Protein AF-B5U964-F1 (afdb_monomer)

pLDDT: mean 71.65, std 8.86, range [48.12, 84.31]

Organism: Vibrio cholerae (NCBI:txid666)

Secondary structure (DSSP, 8-state):
--SSHHHHHHHHTT---EEE-PPPHHHHHHHHHHHSSPPEEEEETTSS-EEEE---TT---EEEEPPP-

Sequence (69 aa):
APKHPWKALCTKLLCSGLTKAQLPESVAIQKTKKYAQEAEFWQHVGSKMNFVMVPGDSIKTLVTVFAVN

Mean predicted aligned error: 8.08 Å

Foldseek 3Di:
DDPDPVVVVCVVVVADQKDWDDDDPVVLVVVCVVQVAHWTKIDGPPDQWIWIFGDDDVDDDTDIDDHDD

Structure (m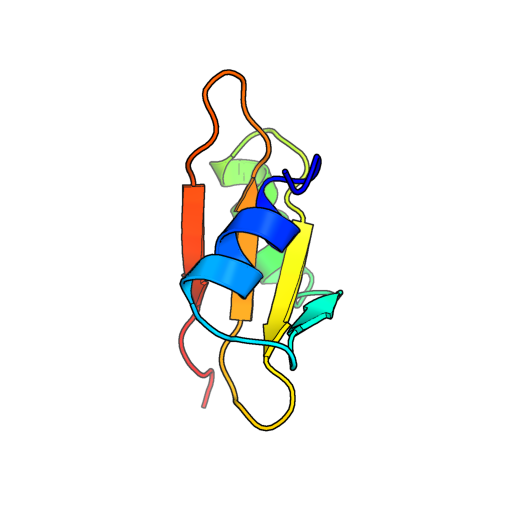mCIF, N/CA/C/O backbone):
data_AF-B5U964-F1
#
_entry.id   AF-B5U964-F1
#
loop_
_atom_site.group_PDB
_atom_site.id
_atom_site.type_symbol
_atom_site.label_atom_id
_atom_site.label_alt_id
_atom_site.label_comp_id
_atom_site.label_asym_id
_atom_site.label_entity_id
_atom_site.label_seq_id
_atom_site.pdbx_PDB_ins_code
_atom_site.Cartn_x
_atom_site.Cartn_y
_atom_site.Cartn_z
_atom_site.occupancy
_atom_site.B_iso_or_equiv
_atom_site.auth_seq_id
_atom_site.auth_comp_id
_atom_site.auth_asym_id
_atom_site.auth_atom_id
_atom_site.pdbx_PDB_model_num
ATOM 1 N N . ALA A 1 1 ? 13.844 3.155 -17.565 1.00 52.88 1 ALA A N 1
ATOM 2 C CA . ALA A 1 1 ? 13.490 2.527 -16.272 1.00 52.88 1 ALA A CA 1
ATOM 3 C C . ALA A 1 1 ? 12.514 3.428 -15.510 1.00 52.88 1 ALA A C 1
ATOM 5 O O . ALA A 1 1 ? 12.621 4.644 -15.663 1.00 52.88 1 ALA A O 1
ATOM 6 N N . PRO A 1 2 ? 11.546 2.885 -14.748 1.00 57.06 2 PRO A N 1
ATOM 7 C CA . PRO A 1 2 ? 10.617 3.701 -13.967 1.00 57.06 2 PRO A CA 1
ATOM 8 C C . PRO A 1 2 ? 11.384 4.577 -12.967 1.00 57.06 2 PRO A C 1
ATOM 10 O O . PRO A 1 2 ? 12.122 4.066 -12.134 1.00 57.06 2 PRO A O 1
ATOM 13 N N . LYS A 1 3 ? 11.205 5.901 -13.065 1.00 66.62 3 LYS A N 1
ATOM 14 C CA . LYS A 1 3 ? 11.876 6.897 -12.205 1.00 66.62 3 LYS A CA 1
ATOM 15 C C . LYS A 1 3 ? 11.348 6.907 -10.765 1.00 66.62 3 LYS A C 1
ATOM 17 O O . LYS A 1 3 ? 11.985 7.470 -9.888 1.00 66.62 3 LYS A O 1
ATOM 22 N N . HIS A 1 4 ? 10.179 6.304 -10.536 1.00 72.19 4 HIS A N 1
ATOM 23 C CA . HIS A 1 4 ? 9.527 6.279 -9.233 1.00 72.19 4 HIS A CA 1
ATOM 24 C C . HIS A 1 4 ? 9.680 4.895 -8.582 1.00 72.19 4 HIS A C 1
ATOM 26 O O . HIS A 1 4 ? 9.250 3.909 -9.198 1.00 72.19 4 HIS A O 1
ATOM 32 N N . PRO A 1 5 ? 10.202 4.798 -7.345 1.00 72.38 5 PRO A N 1
ATOM 33 C CA . PRO A 1 5 ? 10.428 3.523 -6.657 1.00 72.38 5 PRO A CA 1
ATOM 34 C C . PRO A 1 5 ? 9.172 2.648 -6.575 1.00 72.38 5 PRO A C 1
ATOM 36 O O . PRO A 1 5 ? 9.235 1.445 -6.816 1.00 72.38 5 PRO A O 1
ATOM 39 N N . TRP A 1 6 ? 8.008 3.262 -6.339 1.00 73.12 6 TRP A N 1
ATOM 40 C CA . TRP A 1 6 ? 6.718 2.561 -6.355 1.00 73.12 6 TRP A CA 1
ATOM 41 C C . TRP A 1 6 ? 6.359 1.962 -7.717 1.00 73.12 6 TRP A C 1
ATOM 43 O O . TRP A 1 6 ? 6.019 0.789 -7.793 1.00 73.12 6 TRP A O 1
ATOM 53 N N . LYS A 1 7 ? 6.501 2.720 -8.815 1.00 75.81 7 LYS A N 1
ATOM 54 C CA . LYS A 1 7 ? 6.235 2.190 -10.163 1.00 75.81 7 LYS A CA 1
ATOM 55 C C . LYS A 1 7 ? 7.172 1.026 -10.484 1.00 75.81 7 LYS A C 1
ATOM 57 O O . LYS A 1 7 ? 6.733 0.039 -11.057 1.00 75.81 7 LYS A O 1
ATOM 62 N N . ALA A 1 8 ? 8.435 1.111 -10.059 1.00 78.12 8 ALA A N 1
ATOM 63 C CA . ALA A 1 8 ? 9.386 0.011 -10.187 1.00 78.12 8 ALA A CA 1
ATOM 64 C C . ALA A 1 8 ? 8.943 -1.236 -9.404 1.00 78.12 8 ALA A C 1
ATOM 66 O O . ALA A 1 8 ? 9.044 -2.348 -9.923 1.00 78.12 8 ALA A O 1
ATOM 67 N N . LEU A 1 9 ? 8.430 -1.059 -8.182 1.00 74.12 9 LEU A N 1
ATOM 68 C CA . LEU A 1 9 ? 7.895 -2.148 -7.368 1.00 74.12 9 LEU A CA 1
ATOM 69 C C . LEU A 1 9 ? 6.643 -2.773 -7.997 1.00 74.12 9 LEU A C 1
ATOM 71 O O . LEU A 1 9 ? 6.604 -3.987 -8.159 1.00 74.12 9 LEU A O 1
ATOM 75 N N . CYS A 1 10 ? 5.664 -1.964 -8.406 1.00 75.06 10 CYS A N 1
ATOM 76 C CA . CYS A 1 10 ? 4.441 -2.438 -9.055 1.00 75.06 10 CYS A CA 1
ATOM 77 C C . CYS A 1 10 ? 4.746 -3.240 -10.324 1.00 75.06 10 CYS A C 1
ATOM 79 O O . CYS A 1 10 ? 4.185 -4.314 -10.517 1.00 75.06 10 CYS A O 1
ATOM 81 N N . THR A 1 11 ? 5.685 -2.770 -11.156 1.00 76.88 11 THR A N 1
ATOM 82 C CA . THR A 1 11 ? 6.148 -3.518 -12.333 1.00 76.88 11 THR A CA 1
ATOM 83 C C . THR A 1 11 ? 6.794 -4.851 -11.947 1.00 76.88 11 THR A C 1
ATOM 85 O O . THR A 1 11 ? 6.504 -5.857 -12.583 1.00 76.88 11 THR A O 1
ATOM 88 N N . LYS A 1 12 ? 7.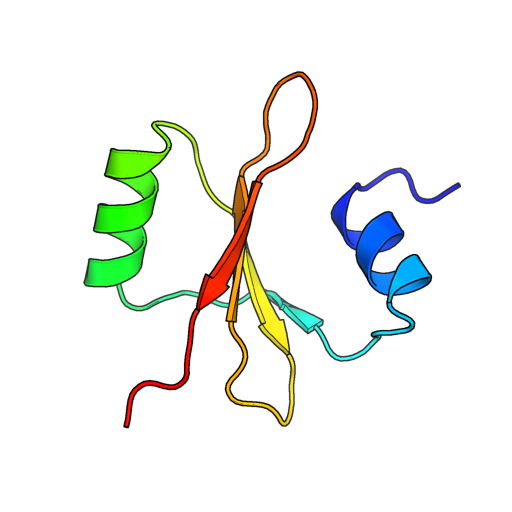630 -4.892 -10.898 1.00 74.06 12 LYS A N 1
ATOM 89 C CA . LYS A 1 12 ? 8.249 -6.143 -10.415 1.00 74.06 12 LYS A CA 1
ATOM 90 C C . LYS A 1 12 ? 7.236 -7.137 -9.845 1.00 74.06 12 LYS A C 1
ATOM 92 O O . LYS A 1 12 ? 7.417 -8.335 -10.014 1.00 74.06 12 LYS A O 1
ATOM 97 N N . LEU A 1 13 ? 6.203 -6.647 -9.165 1.00 71.19 13 LEU A N 1
ATOM 98 C CA . LEU A 1 13 ? 5.147 -7.466 -8.563 1.00 71.19 13 LEU A CA 1
ATOM 99 C C . LEU A 1 13 ? 3.985 -7.755 -9.529 1.00 71.19 13 LEU A C 1
ATOM 101 O O . LEU A 1 13 ? 3.000 -8.350 -9.107 1.00 71.19 13 LEU A O 1
ATOM 105 N N . LEU A 1 14 ? 4.080 -7.321 -10.796 1.00 71.81 14 LEU A N 1
ATOM 106 C CA . LEU A 1 14 ? 3.027 -7.444 -11.818 1.00 71.81 14 LEU A CA 1
ATOM 107 C C . LEU A 1 14 ? 1.657 -6.913 -11.349 1.00 71.81 14 LEU A C 1
ATOM 109 O O . LEU A 1 14 ? 0.610 -7.460 -11.682 1.00 71.81 14 LEU A O 1
ATOM 113 N N . CYS A 1 15 ? 1.661 -5.834 -10.565 1.00 70.25 15 CYS A N 1
ATOM 114 C CA . CYS A 1 15 ? 0.483 -5.336 -9.866 1.00 70.25 15 CYS A CA 1
ATOM 115 C C . CYS A 1 15 ? 0.060 -3.957 -10.397 1.00 70.25 15 CYS A C 1
ATOM 117 O O . CYS A 1 15 ? 0.722 -2.953 -10.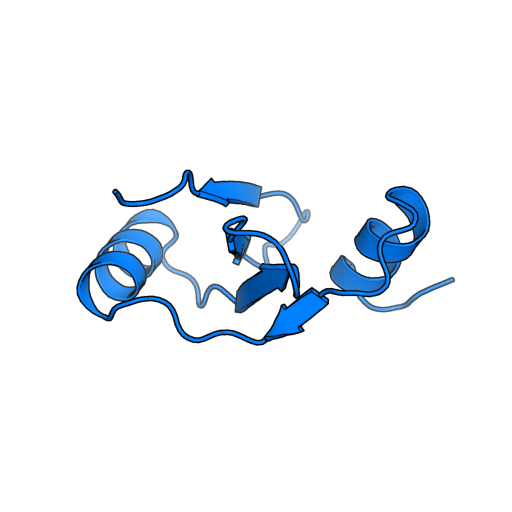131 1.00 70.25 15 CYS A O 1
ATOM 119 N N . SER A 1 16 ? -1.039 -3.900 -11.159 1.00 70.44 16 SER A N 1
ATOM 120 C CA . SER A 1 16 ? -1.578 -2.665 -11.761 1.00 70.44 16 SER A CA 1
ATOM 121 C C . SER A 1 16 ? -2.724 -2.023 -10.966 1.00 70.44 16 SER A C 1
ATOM 123 O O . SER A 1 16 ? -3.063 -0.870 -11.217 1.00 70.44 16 SER A O 1
ATOM 125 N N . GLY A 1 17 ? -3.302 -2.734 -9.994 1.00 78.38 17 GLY A N 1
ATOM 126 C CA . GLY A 1 17 ? -4.510 -2.328 -9.269 1.00 78.38 17 GLY A CA 1
ATOM 127 C C . GLY A 1 17 ? -4.280 -1.469 -8.023 1.00 78.38 17 GLY A C 1
ATOM 128 O O . GLY A 1 17 ? -5.092 -1.528 -7.112 1.00 78.38 17 GLY A O 1
ATOM 129 N N . LEU A 1 18 ? -3.179 -0.724 -7.907 1.00 78.50 18 LEU A N 1
ATOM 130 C CA . LEU A 1 18 ? -2.863 0.046 -6.693 1.00 78.50 18 LEU A CA 1
ATOM 131 C C . LEU A 1 18 ? -3.246 1.524 -6.839 1.00 78.50 18 LEU A C 1
ATOM 1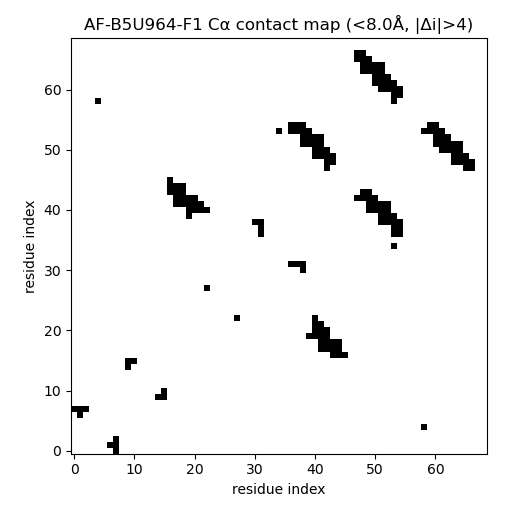33 O O . LEU A 1 18 ? -2.794 2.197 -7.765 1.00 78.50 18 LEU A O 1
ATOM 137 N N . THR A 1 19 ? -4.008 2.052 -5.881 1.00 84.31 19 THR A N 1
ATOM 138 C CA . THR A 1 19 ? -4.413 3.466 -5.818 1.00 84.31 19 THR A CA 1
ATOM 139 C C . THR A 1 19 ? -3.898 4.125 -4.544 1.00 84.31 19 THR A C 1
ATOM 141 O O . THR A 1 19 ? -3.729 3.454 -3.523 1.00 84.31 19 THR A O 1
ATOM 144 N N . LYS A 1 20 ? -3.647 5.444 -4.581 1.00 81.88 20 LYS A N 1
ATOM 145 C CA . LYS A 1 20 ? -3.388 6.198 -3.346 1.00 81.88 20 LYS A CA 1
ATOM 146 C C . LYS A 1 20 ? -4.602 6.075 -2.435 1.00 81.88 20 LYS A C 1
ATOM 148 O O . LYS A 1 20 ? -5.737 6.141 -2.903 1.00 81.88 20 LYS A O 1
ATOM 153 N N . ALA A 1 21 ? -4.342 5.892 -1.153 1.00 81.38 21 ALA A N 1
ATOM 154 C CA . ALA A 1 21 ? -5.363 5.785 -0.129 1.00 81.38 21 ALA A CA 1
ATOM 155 C C . ALA A 1 21 ? -5.026 6.733 1.018 1.00 81.38 21 ALA A C 1
ATOM 157 O O . ALA A 1 21 ? -3.871 7.104 1.211 1.00 81.38 21 ALA A O 1
ATOM 158 N N . GLN A 1 22 ? -6.033 7.112 1.793 1.00 79.25 22 GLN A N 1
ATOM 159 C CA . GLN A 1 22 ? -5.818 7.692 3.111 1.00 79.25 22 GLN A CA 1
ATOM 160 C C . GLN A 1 22 ? -6.054 6.583 4.130 1.00 79.25 22 GLN A C 1
ATOM 162 O O . GLN A 1 22 ? -7.089 5.919 4.098 1.00 79.25 22 GLN A O 1
ATOM 167 N N . LEU A 1 23 ? -5.077 6.342 5.004 1.00 74.19 23 LEU A N 1
ATOM 168 C CA . LEU A 1 23 ? -5.308 5.463 6.145 1.00 74.19 23 LEU A CA 1
ATOM 169 C C . LEU A 1 23 ? -6.158 6.185 7.195 1.00 74.19 23 LEU A C 1
ATOM 171 O O . LEU A 1 23 ? -6.136 7.418 7.247 1.00 74.19 23 LEU A O 1
ATOM 175 N N . PRO A 1 24 ? -6.849 5.435 8.074 1.00 78.69 24 PRO A N 1
ATOM 176 C CA . PRO A 1 24 ? -7.453 6.013 9.264 1.00 78.69 24 PRO A CA 1
ATOM 177 C C . PRO A 1 24 ? -6.437 6.867 10.024 1.00 78.69 24 PRO A C 1
ATOM 179 O O . PRO A 1 24 ? -5.276 6.476 10.178 1.00 78.69 24 PRO A O 1
ATOM 182 N N . GLU A 1 25 ? -6.884 8.018 10.515 1.00 78.19 25 GLU A N 1
ATOM 183 C CA . GLU A 1 25 ? -6.033 9.037 11.134 1.00 78.19 25 GLU A CA 1
ATOM 184 C C . GLU A 1 25 ? -5.169 8.472 12.271 1.00 78.19 25 GLU A C 1
ATOM 186 O O . GLU A 1 25 ? -3.973 8.746 12.350 1.00 78.19 25 GLU A O 1
ATOM 191 N N . SER A 1 26 ? -5.733 7.587 13.096 1.00 78.19 26 SER A N 1
ATOM 192 C CA . SER A 1 26 ? -5.011 6.908 14.177 1.00 78.19 26 SER A CA 1
ATOM 193 C C . SER A 1 26 ? -3.800 6.111 13.676 1.00 78.19 26 SER A C 1
ATOM 195 O O . SER A 1 26 ? -2.729 6.150 14.286 1.00 78.19 26 SER A O 1
ATOM 197 N N . VAL A 1 27 ? -3.941 5.425 12.540 1.00 76.06 27 V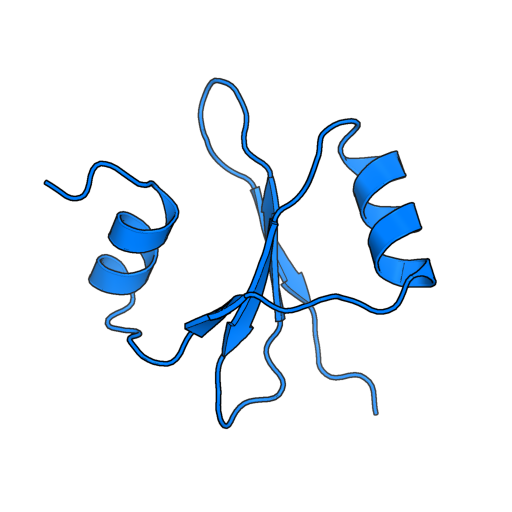AL A N 1
ATOM 198 C CA . VAL A 1 27 ? -2.867 4.655 11.908 1.00 76.06 27 VAL A CA 1
ATOM 199 C C . VAL A 1 27 ? -1.869 5.595 11.246 1.00 76.06 27 VAL A C 1
ATOM 201 O O . VAL A 1 27 ? -0.665 5.400 11.407 1.00 76.06 27 VAL A O 1
ATOM 204 N N . ALA A 1 28 ? -2.340 6.634 10.552 1.00 75.25 28 ALA A N 1
ATOM 205 C CA . ALA A 1 28 ? -1.473 7.639 9.946 1.00 75.25 28 ALA A CA 1
ATOM 206 C C . ALA A 1 28 ? -0.573 8.301 11.005 1.00 75.25 28 ALA A C 1
ATOM 208 O O . ALA A 1 28 ? 0.646 8.279 10.859 1.00 75.25 28 ALA A O 1
ATOM 209 N N . ILE A 1 29 ? -1.137 8.755 12.129 1.00 78.19 29 ILE A N 1
ATOM 210 C CA . ILE A 1 29 ? -0.398 9.366 13.246 1.00 78.19 29 ILE A CA 1
ATOM 211 C C . ILE A 1 29 ? 0.637 8.398 13.830 1.00 78.19 29 ILE A C 1
ATOM 213 O O . ILE A 1 29 ? 1.784 8.785 14.064 1.00 78.19 29 ILE A O 1
ATOM 217 N N . GLN A 1 30 ? 0.269 7.133 14.063 1.00 76.38 30 GLN A N 1
ATOM 218 C CA . GLN A 1 30 ? 1.206 6.127 14.576 1.00 76.38 30 GLN A CA 1
ATOM 219 C C . GLN A 1 30 ? 2.371 5.879 13.613 1.00 76.38 30 GLN A C 1
ATOM 221 O O . GLN A 1 30 ? 3.516 5.735 14.046 1.00 76.38 30 GLN A O 1
ATOM 226 N N . LYS A 1 31 ? 2.095 5.830 12.306 1.00 74.69 31 LYS A N 1
ATOM 227 C CA . LYS A 1 31 ? 3.119 5.626 11.276 1.00 74.69 31 LYS A CA 1
ATOM 228 C C . LYS A 1 31 ? 4.017 6.858 11.159 1.00 74.69 31 LYS A C 1
ATOM 230 O O . LYS A 1 31 ? 5.231 6.693 11.198 1.00 74.69 31 LYS A O 1
ATOM 235 N N . THR A 1 32 ? 3.462 8.067 11.143 1.00 73.31 32 THR A N 1
ATOM 236 C CA . THR A 1 32 ? 4.239 9.316 11.133 1.00 73.31 32 THR A CA 1
ATOM 237 C C . THR A 1 32 ? 5.158 9.415 12.350 1.00 73.31 32 THR A C 1
ATOM 239 O O . THR A 1 32 ? 6.343 9.694 12.196 1.00 73.31 32 THR A O 1
ATOM 242 N N . LYS A 1 33 ? 4.668 9.086 13.555 1.00 77.75 33 LYS A N 1
ATOM 243 C CA . LYS A 1 33 ? 5.509 9.031 14.765 1.00 77.75 33 LYS A CA 1
ATOM 244 C C . LYS A 1 33 ? 6.631 7.996 14.662 1.00 77.75 33 LYS A C 1
ATOM 246 O O . LYS A 1 33 ? 7.731 8.249 15.135 1.00 77.75 33 LYS A O 1
ATOM 251 N N . LYS A 1 34 ? 6.359 6.833 14.062 1.00 79.19 34 LYS A N 1
ATOM 252 C CA . LYS A 1 34 ? 7.336 5.745 13.924 1.00 79.19 34 LYS A CA 1
ATOM 253 C C . LYS A 1 34 ? 8.449 6.065 12.927 1.00 79.19 34 LYS A C 1
ATOM 255 O O . LYS A 1 34 ? 9.579 5.639 13.144 1.00 79.19 34 LYS A O 1
ATOM 260 N N . TYR A 1 35 ? 8.118 6.742 11.831 1.00 72.75 35 TYR A N 1
ATOM 261 C CA . TYR A 1 35 ? 9.043 6.942 10.715 1.00 72.75 35 TYR A CA 1
ATOM 262 C C . TYR A 1 35 ? 9.630 8.354 10.637 1.00 72.75 35 TYR A C 1
ATOM 264 O O . TYR A 1 35 ? 10.565 8.551 9.871 1.00 72.75 35 TYR A O 1
ATOM 272 N N . ALA A 1 36 ? 9.117 9.316 11.417 1.00 71.56 36 ALA A N 1
ATOM 273 C CA . ALA A 1 36 ? 9.561 10.718 11.458 1.00 71.56 36 ALA A CA 1
ATOM 274 C C . ALA A 1 36 ? 9.588 11.434 10.085 1.00 71.56 36 ALA A C 1
ATOM 276 O O . ALA A 1 36 ? 10.161 12.512 9.952 1.00 71.56 36 ALA A O 1
ATOM 277 N N . GLN A 1 37 ? 8.959 10.837 9.071 1.00 71.88 37 GLN A N 1
ATOM 278 C CA . GLN A 1 37 ? 8.911 11.276 7.680 1.00 71.88 37 GLN A CA 1
ATOM 279 C C . GLN A 1 37 ? 7.496 11.065 7.137 1.00 71.88 37 GLN A C 1
ATOM 281 O O . GLN A 1 37 ? 6.766 10.185 7.610 1.00 71.88 37 GLN A O 1
ATOM 286 N N . GLU A 1 38 ? 7.108 11.866 6.142 1.00 73.69 38 GLU A N 1
ATOM 287 C CA . GLU A 1 38 ? 5.823 11.698 5.466 1.00 73.69 38 GLU A CA 1
ATOM 288 C C . GLU A 1 38 ? 5.781 10.356 4.732 1.00 73.69 38 GLU A C 1
ATOM 290 O O . GLU A 1 38 ? 6.586 10.079 3.845 1.00 73.69 38 GLU A O 1
ATOM 295 N N . ALA A 1 39 ? 4.831 9.508 5.124 1.00 76.88 39 ALA A N 1
ATOM 296 C CA . ALA A 1 39 ? 4.597 8.225 4.486 1.00 76.88 39 ALA A CA 1
ATOM 297 C C . ALA A 1 39 ? 3.502 8.349 3.419 1.00 76.88 39 ALA A C 1
ATOM 299 O O . ALA A 1 39 ? 2.452 8.948 3.651 1.00 76.88 39 ALA A O 1
ATOM 300 N N . GLU A 1 40 ? 3.715 7.722 2.267 1.00 80.25 40 GLU A N 1
ATOM 301 C CA . GLU A 1 40 ? 2.684 7.532 1.258 1.00 80.25 40 GLU A CA 1
ATOM 302 C C . GLU A 1 40 ? 1.896 6.250 1.526 1.00 80.25 40 GLU A C 1
ATOM 304 O O . GLU A 1 40 ? 2.459 5.185 1.797 1.00 80.25 40 GLU A O 1
ATOM 309 N N . PHE A 1 41 ? 0.577 6.341 1.395 1.00 81.19 41 PHE A N 1
ATOM 310 C CA . PHE A 1 41 ? -0.338 5.240 1.657 1.00 81.19 41 PHE A CA 1
ATOM 311 C C . PHE A 1 41 ? -1.027 4.797 0.369 1.00 81.19 41 PHE A C 1
ATOM 313 O O . PHE A 1 41 ? -1.518 5.612 -0.416 1.00 81.19 41 PHE A O 1
ATOM 320 N N . TRP A 1 42 ? -1.055 3.486 0.152 1.00 82.31 42 TRP A N 1
ATOM 321 C CA . TRP A 1 42 ? -1.569 2.871 -1.064 1.00 82.31 42 TRP A CA 1
ATOM 322 C C . TRP A 1 42 ? -2.412 1.646 -0.724 1.00 82.31 42 TRP A C 1
ATOM 324 O O . TRP A 1 42 ? -2.090 0.902 0.200 1.00 82.31 42 TRP A O 1
ATOM 334 N N . GLN A 1 43 ? -3.467 1.403 -1.492 1.00 82.00 43 GLN A N 1
ATOM 335 C CA . GLN A 1 43 ? -4.336 0.240 -1.336 1.00 82.00 43 GLN A CA 1
ATOM 336 C C . GLN A 1 43 ? -4.442 -0.510 -2.657 1.00 82.00 43 GLN A C 1
ATOM 338 O O . GLN A 1 43 ? -4.505 0.101 -3.725 1.00 82.00 43 GLN A O 1
ATOM 343 N N . HIS A 1 44 ? -4.465 -1.840 -2.588 1.00 82.38 44 HIS A N 1
ATOM 344 C CA . HIS A 1 44 ? -4.743 -2.662 -3.761 1.00 82.38 44 HIS A CA 1
ATOM 345 C C . HIS A 1 44 ? -6.253 -2.824 -3.950 1.00 82.38 44 HIS A C 1
ATOM 347 O O . HIS A 1 44 ? -6.926 -3.447 -3.123 1.00 82.38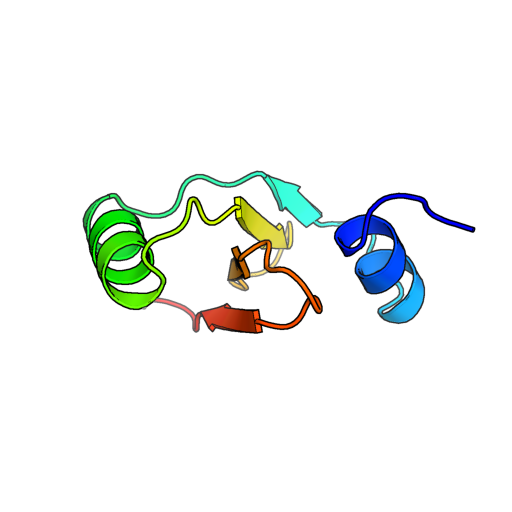 44 HIS A O 1
ATOM 353 N N . VAL A 1 45 ? -6.763 -2.285 -5.055 1.00 78.62 45 VAL A N 1
ATOM 354 C CA . VAL A 1 45 ? -8.163 -2.330 -5.482 1.00 78.62 45 VAL A CA 1
ATOM 355 C C . VAL A 1 45 ? -8.634 -3.778 -5.576 1.00 78.62 45 VAL A C 1
ATOM 357 O O . VAL A 1 45 ? -7.948 -4.647 -6.107 1.00 78.62 45 VAL A O 1
ATOM 360 N N . GLY A 1 46 ? -9.809 -4.055 -5.015 1.00 75.00 46 GLY A N 1
ATOM 361 C CA . GLY A 1 46 ? -10.363 -5.411 -4.966 1.00 75.00 46 GLY A CA 1
ATOM 362 C C . GLY A 1 46 ? -9.734 -6.313 -3.899 1.00 75.00 46 GLY A C 1
ATOM 363 O O . GLY A 1 46 ? -10.115 -7.473 -3.790 1.00 75.00 46 GLY A O 1
ATOM 364 N N . SER A 1 47 ? -8.813 -5.800 -3.075 1.00 72.62 47 SER A N 1
ATOM 365 C CA . SER A 1 47 ? -8.293 -6.505 -1.900 1.00 72.62 47 SER A CA 1
ATOM 366 C C . SER A 1 47 ? -8.372 -5.637 -0.639 1.00 72.62 47 SER A C 1
ATOM 368 O O . SER A 1 47 ? -8.481 -4.413 -0.709 1.00 72.62 47 SER A O 1
ATOM 370 N N . LYS A 1 48 ? -8.248 -6.265 0.535 1.00 71.62 48 LYS A N 1
ATOM 371 C CA . LYS A 1 48 ? -8.103 -5.562 1.823 1.00 71.62 48 LYS A CA 1
ATOM 372 C C . LYS A 1 48 ? -6.642 -5.196 2.152 1.00 71.62 48 LYS A C 1
ATOM 374 O O . LYS A 1 48 ? -6.340 -4.860 3.294 1.00 71.62 48 LYS A O 1
ATOM 379 N N . MET A 1 49 ? -5.723 -5.296 1.186 1.00 75.75 49 MET A N 1
ATOM 380 C CA . MET A 1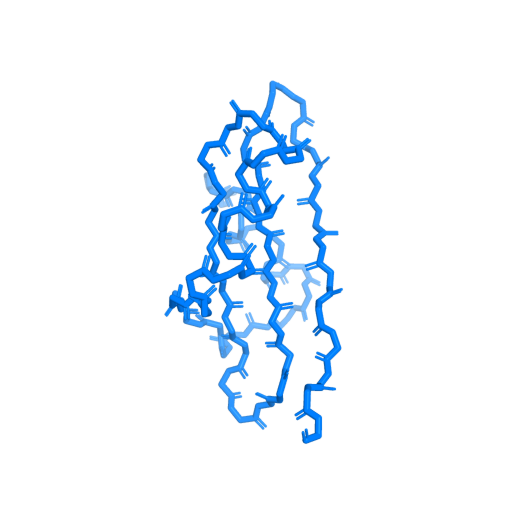 49 ? -4.296 -5.050 1.410 1.00 75.75 49 MET A CA 1
ATOM 381 C C . MET A 1 49 ? -3.964 -3.559 1.343 1.00 75.75 49 MET A C 1
ATOM 383 O O . MET A 1 49 ? -4.245 -2.895 0.342 1.00 75.75 49 MET A O 1
ATOM 387 N N . ASN A 1 50 ? -3.302 -3.069 2.391 1.00 78.56 50 ASN A N 1
ATOM 388 C CA . ASN A 1 50 ? -2.810 -1.699 2.492 1.00 78.56 50 ASN A CA 1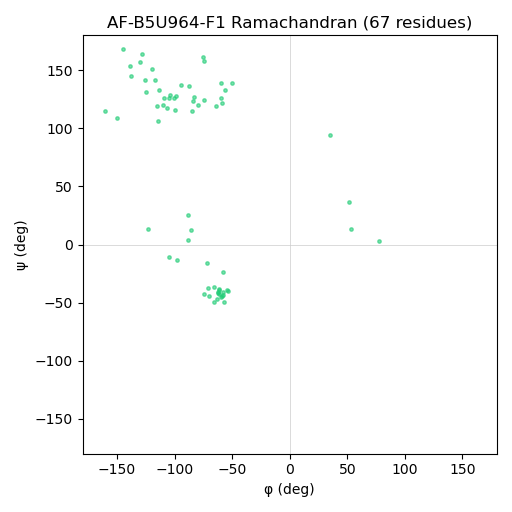
ATOM 389 C C . ASN A 1 50 ? -1.282 -1.685 2.597 1.00 78.56 50 ASN A C 1
ATOM 391 O O . ASN A 1 50 ? -0.677 -2.513 3.285 1.00 78.56 50 ASN A O 1
ATOM 395 N N . PHE A 1 51 ? -0.675 -0.706 1.938 1.00 77.06 51 PHE A N 1
ATOM 396 C CA . PHE A 1 51 ? 0.762 -0.536 1.809 1.00 77.06 51 PHE A CA 1
ATOM 397 C C . PHE A 1 51 ? 1.163 0.852 2.292 1.00 77.06 51 PHE A C 1
ATOM 399 O O . PHE A 1 51 ? 0.579 1.861 1.896 1.00 77.06 51 PHE A O 1
ATOM 406 N N . VAL A 1 52 ? 2.189 0.893 3.137 1.00 77.38 52 VAL A N 1
ATOM 407 C CA . VAL A 1 52 ? 2.834 2.135 3.568 1.00 77.38 52 VAL A CA 1
ATOM 408 C C . VAL A 1 52 ? 4.214 2.200 2.935 1.00 77.38 52 VAL A C 1
ATOM 410 O O . VAL A 1 52 ? 5.005 1.264 3.089 1.00 77.38 52 VAL A O 1
ATOM 413 N N . MET A 1 53 ? 4.492 3.295 2.238 1.00 76.06 53 MET A N 1
ATOM 414 C CA . MET A 1 53 ? 5.776 3.594 1.622 1.00 76.06 53 MET A CA 1
ATOM 415 C C . MET A 1 53 ? 6.378 4.826 2.289 1.00 76.06 53 MET A C 1
ATOM 417 O O . MET A 1 53 ? 5.799 5.903 2.244 1.00 76.06 53 MET A O 1
ATOM 421 N N . VAL A 1 54 ? 7.554 4.666 2.890 1.00 75.50 54 VAL A N 1
ATOM 422 C CA . VAL A 1 54 ? 8.306 5.776 3.488 1.00 75.50 54 VAL A CA 1
ATOM 423 C C . VAL A 1 54 ? 9.501 6.092 2.582 1.00 75.50 54 VAL A C 1
ATOM 425 O O . VAL A 1 54 ? 10.334 5.201 2.369 1.00 75.50 54 VAL A O 1
ATOM 428 N N . PRO A 1 55 ? 9.585 7.301 2.002 1.00 68.25 55 PRO A N 1
ATOM 429 C CA . PRO A 1 55 ? 10.740 7.718 1.221 1.00 68.25 55 PRO A CA 1
ATOM 430 C C . PRO A 1 55 ? 11.914 8.029 2.161 1.00 68.25 55 PRO A C 1
ATOM 432 O O . PRO A 1 55 ? 11.788 8.851 3.057 1.00 68.25 55 PRO A O 1
ATOM 435 N N . GLY A 1 56 ? 13.059 7.379 1.947 1.00 66.75 56 GLY A N 1
ATOM 436 C CA . GLY A 1 56 ? 14.298 7.634 2.690 1.00 66.75 56 GLY A CA 1
ATOM 437 C C . GLY A 1 56 ? 15.530 7.468 1.799 1.00 66.75 56 GLY A C 1
ATOM 438 O O . GLY A 1 56 ? 15.420 6.920 0.699 1.00 66.75 56 GLY A O 1
ATOM 439 N N . ASP A 1 57 ? 16.693 7.906 2.289 1.00 59.22 57 ASP A N 1
ATOM 440 C CA . ASP A 1 57 ? 17.920 8.141 1.500 1.00 59.22 57 ASP A CA 1
ATOM 441 C C . ASP A 1 57 ? 18.457 6.925 0.722 1.00 59.22 57 ASP A C 1
ATOM 443 O O . ASP A 1 57 ? 19.134 7.083 -0.291 1.00 59.22 57 ASP A O 1
ATOM 447 N N . SER A 1 58 ? 18.128 5.701 1.143 1.00 56.53 58 SER A N 1
ATOM 448 C CA . SER A 1 58 ? 18.529 4.454 0.468 1.00 56.53 58 SER A CA 1
ATOM 449 C C . SER A 1 58 ? 17.353 3.546 0.065 1.00 56.53 58 SER A C 1
ATOM 451 O O . SER A 1 58 ? 17.565 2.394 -0.306 1.00 56.53 58 SER A O 1
ATOM 453 N N . ILE A 1 59 ? 16.118 4.075 0.108 1.00 58.12 59 ILE A N 1
ATOM 454 C CA . ILE A 1 59 ? 14.814 3.427 -0.145 1.00 58.12 59 ILE A CA 1
ATOM 455 C C . ILE A 1 59 ? 14.749 1.967 0.313 1.00 58.12 59 ILE A C 1
ATOM 457 O O . ILE A 1 59 ? 14.983 1.081 -0.502 1.00 58.12 59 ILE A O 1
ATOM 461 N N . LYS A 1 60 ? 14.257 1.715 1.534 1.00 61.19 60 LYS A N 1
ATOM 462 C CA . LYS A 1 60 ? 13.308 0.622 1.841 1.00 61.19 60 LYS A CA 1
ATOM 463 C C . LYS A 1 60 ? 12.603 0.912 3.162 1.00 61.19 60 LYS A C 1
ATOM 465 O O . LYS A 1 60 ? 13.212 0.796 4.214 1.00 61.19 60 LYS A O 1
ATOM 470 N N . THR A 1 61 ? 11.294 1.132 3.131 1.00 55.62 61 THR A N 1
ATOM 471 C CA . THR A 1 61 ? 10.402 0.441 4.073 1.00 55.62 61 THR A CA 1
ATOM 472 C C . THR A 1 61 ? 9.046 0.259 3.399 1.00 55.62 61 THR A C 1
ATOM 474 O O . THR A 1 61 ? 8.321 1.223 3.166 1.00 55.62 61 THR A O 1
ATOM 477 N N . LEU A 1 62 ? 8.744 -0.996 3.059 1.00 60.38 62 LEU A N 1
ATOM 478 C CA . LEU A 1 62 ? 7.432 -1.460 2.622 1.00 60.38 62 LEU A CA 1
ATOM 479 C C . LEU A 1 62 ? 6.773 -2.118 3.832 1.00 60.38 62 LEU A C 1
ATOM 481 O O . LEU A 1 62 ? 7.280 -3.121 4.332 1.00 60.38 62 LEU A O 1
ATOM 485 N N . VAL A 1 63 ? 5.668 -1.555 4.312 1.00 57.22 63 VAL A N 1
ATOM 486 C CA . VAL A 1 63 ? 4.901 -2.146 5.415 1.00 57.22 63 VAL A CA 1
ATOM 487 C C . VAL A 1 63 ? 3.584 -2.669 4.877 1.00 57.22 63 VAL A C 1
ATOM 489 O O . VAL A 1 63 ? 2.775 -1.890 4.376 1.00 57.22 63 VAL A O 1
ATOM 492 N N . THR A 1 64 ? 3.361 -3.970 5.027 1.00 63.28 64 THR A N 1
ATOM 493 C CA . THR A 1 64 ? 2.070 -4.609 4.764 1.00 63.28 64 THR A CA 1
ATOM 494 C C . THR A 1 64 ? 1.193 -4.467 6.003 1.00 63.28 64 THR A C 1
ATOM 496 O O . THR A 1 64 ? 1.598 -4.862 7.098 1.00 63.28 64 THR A O 1
ATOM 499 N N . VAL A 1 65 ? 0.007 -3.881 5.853 1.00 60.88 65 VAL A N 1
ATOM 500 C CA . VAL A 1 65 ? -0.997 -3.800 6.922 1.00 60.88 65 VAL A CA 1
ATOM 501 C C . VAL A 1 65 ? -2.098 -4.822 6.636 1.00 60.88 65 VAL A C 1
ATOM 503 O O . VAL A 1 65 ? -2.615 -4.896 5.521 1.00 60.88 65 VAL A O 1
ATOM 506 N N . PHE A 1 66 ? -2.405 -5.634 7.647 1.00 57.09 66 PHE A N 1
ATOM 507 C CA . PHE A 1 66 ? -3.376 -6.727 7.599 1.00 57.09 66 PHE A CA 1
ATOM 508 C C . PHE A 1 66 ? -4.820 -6.213 7.633 1.00 57.09 66 PHE A C 1
ATOM 510 O O . PHE A 1 66 ? -5.076 -5.076 8.031 1.00 57.09 66 PHE A O 1
ATOM 517 N N . ALA A 1 67 ? -5.761 -7.063 7.214 1.00 51.91 67 ALA A N 1
ATOM 518 C CA . ALA A 1 67 ? -7.183 -6.748 7.237 1.00 51.91 67 ALA A CA 1
ATOM 519 C C . ALA A 1 67 ? -7.647 -6.448 8.670 1.00 51.91 67 ALA A C 1
ATOM 521 O O . ALA A 1 67 ? -7.445 -7.256 9.575 1.00 51.91 67 ALA A O 1
ATOM 522 N N . VAL A 1 68 ? -8.281 -5.292 8.857 1.00 50.41 68 VAL A N 1
ATOM 523 C CA . VAL A 1 68 ? -9.063 -5.011 10.062 1.00 50.41 68 VAL A CA 1
ATOM 524 C C . VAL A 1 68 ? -10.402 -5.721 9.866 1.00 50.41 68 VAL A C 1
ATOM 526 O O . VAL A 1 68 ? -11.062 -5.496 8.845 1.00 50.41 68 VAL A O 1
ATOM 529 N N . ASN A 1 69 ? -10.726 -6.651 10.767 1.00 48.12 69 ASN A N 1
ATOM 530 C CA . ASN A 1 69 ? -12.059 -7.253 10.839 1.00 48.12 69 ASN A CA 1
ATOM 531 C C . ASN A 1 69 ? -13.073 -6.230 11.337 1.00 48.12 69 ASN A C 1
ATOM 533 O O . ASN A 1 69 ? -12.708 -5.458 12.252 1.00 48.12 69 ASN A O 1
#

Solvent-accessible surface area (backbone atoms only — not comparable to full-atom values): 4303 Å² total; per-residue (Å²): 130,69,92,44,72,64,58,44,48,28,62,76,67,74,50,82,53,67,42,84,44,82,66,60,64,73,56,46,52,54,47,35,70,72,63,77,45,81,62,50,39,33,30,35,66,98,55,72,47,35,39,40,39,45,82,53,101,8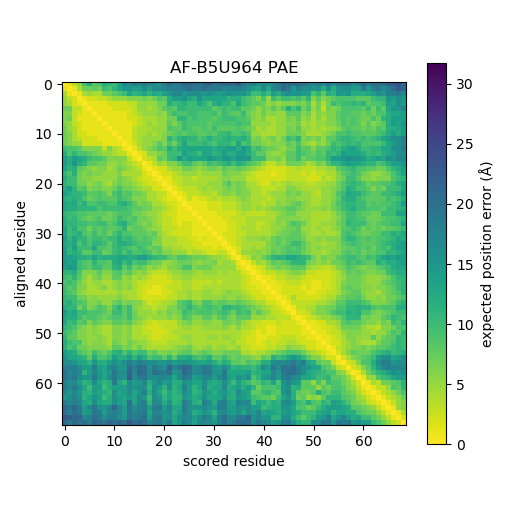1,64,84,48,81,44,83,45,77,71,82,129

Radius of gyration: 12.28 Å; Cα contacts (8 Å, |Δi|>4): 87; chains: 1; bounding box: 31×19×31 Å